Protein AF-A0A150MFR3-F1 (afdb_monomer_lite)

Organism: NCBI:txid153151

Structure (mmCIF, N/CA/C/O backbone):
data_AF-A0A150MFR3-F1
#
_entry.id   AF-A0A150MFR3-F1
#
loop_
_atom_site.group_PDB
_atom_site.id
_atom_site.type_symbol
_atom_site.label_atom_id
_atom_site.label_alt_id
_atom_site.label_comp_id
_atom_site.label_asym_id
_atom_site.label_entity_id
_atom_site.label_seq_id
_atom_site.pdbx_PDB_ins_code
_atom_site.Cartn_x
_atom_site.Cartn_y
_atom_site.Cartn_z
_atom_site.occupancy
_atom_site.B_iso_or_equiv
_atom_site.auth_seq_id
_atom_site.auth_comp_id
_atom_site.auth_asym_id
_atom_site.auth_atom_id
_atom_site.pdbx_PDB_model_num
ATOM 1 N N . MET A 1 1 ? -5.124 -3.026 -8.907 1.00 54.50 1 MET A N 1
ATOM 2 C CA . MET A 1 1 ? -3.839 -2.468 -8.417 1.00 54.50 1 MET A CA 1
ATOM 3 C C . MET A 1 1 ? -4.014 -1.098 -7.757 1.00 54.50 1 MET A C 1
ATOM 5 O O . MET A 1 1 ? -3.173 -0.721 -6.956 1.00 54.50 1 MET A O 1
ATOM 9 N N . GLU A 1 2 ? -5.118 -0.389 -8.023 1.00 63.16 2 GLU A N 1
ATOM 10 C CA . GLU A 1 2 ? -5.407 0.944 -7.464 1.00 63.16 2 GLU A CA 1
ATOM 11 C C . GLU A 1 2 ? -5.747 0.950 -5.961 1.00 63.16 2 GLU A C 1
ATOM 13 O O . GLU A 1 2 ? -5.351 1.873 -5.256 1.00 63.16 2 GLU A O 1
ATOM 18 N N . LEU A 1 3 ? -6.381 -0.109 -5.437 1.00 65.75 3 LEU A N 1
ATOM 19 C CA . LEU A 1 3 ? -6.733 -0.232 -4.009 1.00 65.75 3 LEU A CA 1
ATOM 20 C C . LEU A 1 3 ? -5.518 -0.154 -3.066 1.00 65.75 3 LEU A C 1
ATOM 22 O O . LEU A 1 3 ? -5.577 0.502 -2.033 1.00 65.75 3 LEU A O 1
ATOM 26 N N . LEU A 1 4 ? -4.397 -0.784 -3.431 1.00 63.84 4 LEU A N 1
ATOM 27 C CA . LEU A 1 4 ? -3.191 -0.835 -2.589 1.00 63.84 4 LEU A CA 1
ATOM 28 C C . LEU A 1 4 ? -2.415 0.491 -2.567 1.00 63.84 4 LEU A C 1
ATOM 30 O O . LEU A 1 4 ? -1.733 0.783 -1.586 1.00 63.84 4 LEU A O 1
ATOM 34 N N . LEU A 1 5 ? -2.513 1.272 -3.646 1.00 63.59 5 LEU A N 1
ATOM 35 C CA . LEU A 1 5 ? -1.924 2.609 -3.760 1.00 63.59 5 LEU A CA 1
ATOM 36 C C . LEU A 1 5 ? -2.732 3.626 -2.947 1.00 63.59 5 LEU A C 1
ATOM 38 O O . LEU A 1 5 ? -2.156 4.386 -2.176 1.00 63.59 5 LEU A O 1
ATOM 42 N N . GLN A 1 6 ? -4.062 3.589 -3.067 1.00 65.31 6 GLN A N 1
ATOM 43 C CA . GLN A 1 6 ? -4.971 4.436 -2.286 1.00 65.31 6 GLN A CA 1
ATOM 44 C C . GLN A 1 6 ? -4.884 4.144 -0.779 1.00 65.31 6 GLN A C 1
ATOM 46 O O . GLN A 1 6 ? -4.950 5.063 0.028 1.00 65.31 6 GLN A O 1
ATOM 51 N N . ALA A 1 7 ? -4.659 2.883 -0.398 1.00 66.12 7 ALA A N 1
ATOM 52 C CA . ALA A 1 7 ? -4.471 2.474 0.994 1.00 66.12 7 ALA A CA 1
ATOM 53 C C . ALA A 1 7 ? -3.072 2.795 1.570 1.00 66.12 7 ALA A C 1
ATOM 55 O O . ALA A 1 7 ? -2.800 2.475 2.723 1.00 66.12 7 ALA A O 1
ATOM 56 N N . GLY A 1 8 ? -2.144 3.362 0.783 1.00 68.69 8 GLY A N 1
ATOM 57 C CA . GLY A 1 8 ? -0.776 3.669 1.234 1.00 68.69 8 GLY A CA 1
ATOM 58 C C . GLY A 1 8 ? 0.119 2.445 1.496 1.00 68.69 8 GLY A C 1
ATOM 59 O O . GLY A 1 8 ? 1.258 2.591 1.952 1.00 68.69 8 GLY A O 1
ATOM 60 N N . ILE A 1 9 ? -0.370 1.239 1.183 1.00 70.31 9 ILE A N 1
ATOM 61 C CA . ILE A 1 9 ? 0.334 -0.040 1.366 1.00 70.31 9 ILE A CA 1
ATOM 62 C C . ILE A 1 9 ? 1.477 -0.157 0.350 1.00 70.31 9 ILE A C 1
ATOM 64 O O . ILE A 1 9 ? 2.601 -0.544 0.691 1.00 70.31 9 ILE 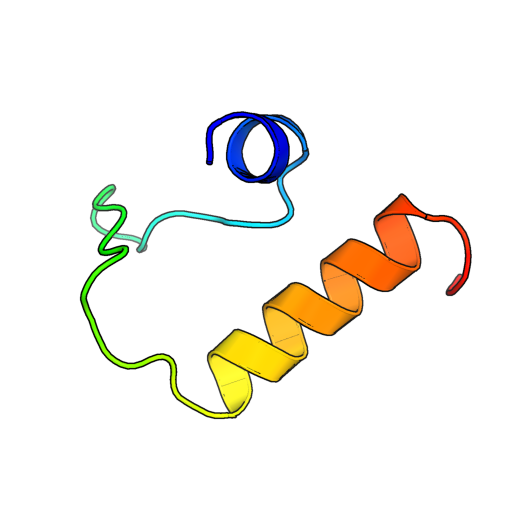A O 1
ATOM 68 N N . MET A 1 10 ? 1.205 0.232 -0.897 1.00 68.44 10 MET A N 1
ATOM 69 C CA . MET A 1 10 ? 2.201 0.353 -1.956 1.00 68.44 10 MET A CA 1
ATOM 70 C C . MET A 1 10 ? 2.557 1.823 -2.172 1.00 68.44 10 MET A C 1
ATOM 72 O O . MET A 1 10 ? 1.704 2.633 -2.518 1.00 68.44 10 MET A O 1
ATOM 76 N N . GLN A 1 11 ? 3.834 2.155 -1.988 1.00 66.56 11 GLN A N 1
ATOM 77 C CA . GLN A 1 11 ? 4.375 3.491 -2.236 1.00 66.56 11 GLN A CA 1
ATOM 78 C C . GLN A 1 11 ? 5.318 3.442 -3.438 1.00 66.56 11 GLN A C 1
ATOM 80 O O . GLN A 1 11 ? 6.092 2.492 -3.588 1.00 66.56 11 GLN A O 1
ATOM 85 N N . GLY A 1 12 ? 5.240 4.463 -4.293 1.00 66.94 12 GLY A N 1
ATOM 86 C CA . GLY A 1 12 ? 6.197 4.673 -5.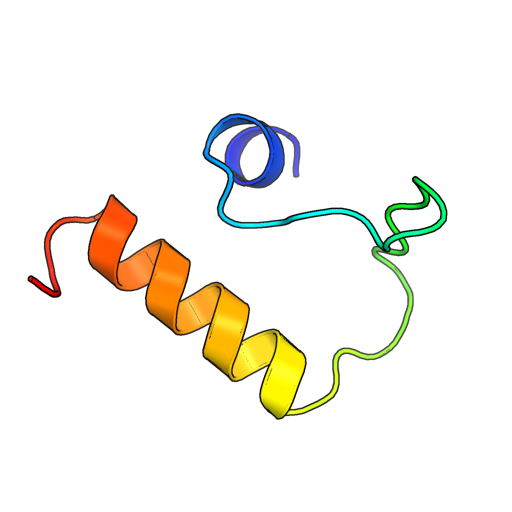376 1.00 66.94 12 GLY A CA 1
ATOM 87 C C . GLY A 1 12 ? 7.610 4.923 -4.845 1.00 66.94 12 GLY A C 1
ATOM 88 O O . GLY A 1 12 ? 7.828 5.172 -3.657 1.00 66.94 12 GLY A O 1
ATOM 89 N N . ARG A 1 13 ? 8.599 4.852 -5.733 1.00 68.56 13 ARG A N 1
ATOM 90 C CA . ARG A 1 13 ? 9.988 5.188 -5.398 1.00 68.56 13 ARG A CA 1
ATOM 91 C C . ARG A 1 13 ? 10.104 6.666 -5.034 1.00 68.56 13 ARG A C 1
ATOM 93 O O . ARG A 1 13 ? 9.267 7.475 -5.422 1.00 68.56 13 ARG A O 1
ATOM 100 N N . LYS A 1 14 ? 11.207 7.050 -4.379 1.00 62.25 14 LYS A N 1
ATOM 101 C CA . LYS A 1 14 ? 11.535 8.470 -4.126 1.00 62.25 14 LYS A CA 1
ATOM 102 C C . LYS A 1 14 ? 11.573 9.325 -5.403 1.00 62.25 14 LYS A C 1
ATOM 104 O O . LYS A 1 14 ? 11.419 10.534 -5.318 1.00 62.25 14 LYS A O 1
ATOM 109 N N . THR A 1 15 ? 11.760 8.701 -6.565 1.00 63.38 15 THR A N 1
ATOM 110 C CA . THR A 1 15 ? 11.719 9.335 -7.891 1.00 63.38 15 THR A CA 1
ATOM 111 C C . THR A 1 15 ? 10.297 9.564 -8.423 1.00 63.38 15 THR A C 1
ATOM 113 O O . THR A 1 15 ? 10.145 10.066 -9.528 1.00 63.38 15 THR A O 1
ATOM 116 N N . GLY A 1 16 ? 9.254 9.195 -7.668 1.00 64.06 16 GLY A N 1
ATOM 117 C CA . GLY A 1 16 ? 7.847 9.312 -8.068 1.00 64.06 16 GLY A CA 1
ATOM 118 C C . GLY A 1 16 ? 7.346 8.165 -8.948 1.00 64.06 16 GLY A C 1
ATOM 119 O O . GLY A 1 16 ? 6.159 8.098 -9.253 1.00 64.06 16 GLY A O 1
ATOM 120 N N . GLU A 1 17 ? 8.221 7.234 -9.331 1.00 67.38 17 GLU A N 1
ATOM 121 C CA . GLU A 1 17 ? 7.869 6.141 -10.232 1.00 67.38 17 GLU A CA 1
ATOM 122 C C . GLU A 1 17 ? 7.387 4.909 -9.458 1.00 67.38 17 GLU A C 1
ATOM 124 O O . GLU A 1 17 ? 8.059 4.398 -8.552 1.00 67.38 17 GLU A O 1
ATOM 129 N N . PHE A 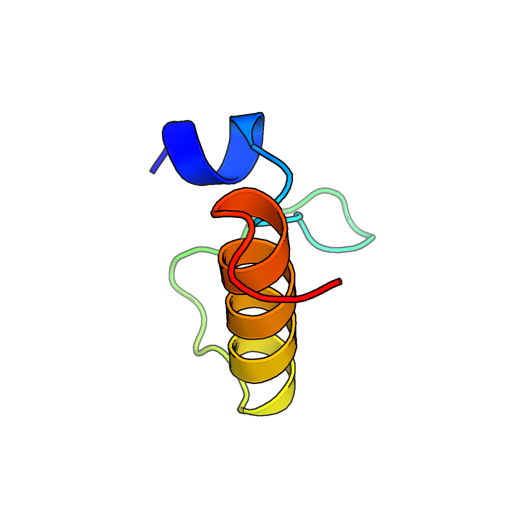1 18 ? 6.206 4.413 -9.823 1.00 69.00 18 PHE A N 1
ATOM 130 C CA . PHE A 1 18 ? 5.718 3.112 -9.390 1.00 69.00 18 PHE A CA 1
ATOM 131 C C . PHE A 1 18 ? 6.097 2.090 -10.464 1.00 69.00 18 PHE A C 1
ATOM 133 O O . PHE A 1 18 ? 5.595 2.154 -11.582 1.00 69.00 18 PHE A O 1
ATOM 140 N N . ALA A 1 19 ? 7.007 1.172 -10.132 1.00 69.75 19 ALA A N 1
ATOM 141 C CA . ALA A 1 19 ? 7.561 0.177 -11.051 1.00 69.75 19 ALA A CA 1
ATOM 142 C C . ALA A 1 19 ? 6.968 -1.224 -10.771 1.00 69.75 19 ALA A C 1
ATOM 144 O O . ALA A 1 19 ? 7.633 -2.065 -10.166 1.00 69.75 19 ALA A O 1
ATOM 145 N N . PRO A 1 20 ? 5.716 -1.515 -11.182 1.00 71.00 20 PRO A N 1
ATOM 146 C CA . PRO A 1 20 ? 5.005 -2.745 -10.812 1.00 71.00 20 PRO A CA 1
ATOM 147 C C . PRO A 1 20 ? 5.571 -4.016 -11.458 1.00 71.00 20 PRO A C 1
ATOM 149 O O . PRO A 1 20 ? 5.227 -5.117 -11.040 1.00 71.00 20 PRO A O 1
ATOM 152 N N . ARG A 1 21 ? 6.389 -3.874 -12.509 1.00 74.38 21 ARG A N 1
ATOM 153 C CA . ARG A 1 21 ? 6.969 -4.994 -13.269 1.00 74.38 21 ARG A CA 1
ATOM 154 C C . ARG A 1 21 ? 8.379 -5.366 -12.819 1.00 74.38 21 ARG A C 1
ATOM 156 O O . ARG A 1 21 ? 8.937 -6.332 -13.327 1.00 74.38 21 ARG A O 1
ATOM 163 N N . GLU A 1 22 ? 8.966 -4.594 -11.911 1.00 76.25 22 GLU A N 1
ATOM 164 C CA . GLU A 1 22 ? 10.318 -4.850 -11.438 1.00 76.25 22 GLU A CA 1
ATOM 165 C C . GLU A 1 22 ? 10.307 -5.873 -10.291 1.00 76.25 22 GLU A C 1
ATOM 167 O O . GLU A 1 22 ? 9.404 -5.833 -9.448 1.00 76.25 22 GLU A O 1
ATOM 172 N N . PRO A 1 23 ? 11.288 -6.793 -10.221 1.00 70.62 23 PRO A N 1
ATOM 173 C CA . PRO A 1 23 ? 11.371 -7.750 -9.128 1.00 70.62 23 PRO A CA 1
ATOM 174 C C . PRO A 1 23 ? 11.448 -7.050 -7.766 1.00 70.62 23 PRO A C 1
ATOM 176 O O . PRO A 1 23 ? 12.345 -6.249 -7.496 1.00 70.62 23 PRO A O 1
ATOM 179 N N . ALA A 1 24 ? 10.517 -7.380 -6.873 1.00 74.88 24 ALA A N 1
ATOM 180 C CA . ALA A 1 24 ? 10.575 -6.919 -5.495 1.00 74.88 24 ALA A CA 1
ATOM 181 C C . ALA A 1 24 ? 11.669 -7.686 -4.734 1.00 74.88 24 ALA A C 1
ATOM 183 O O . ALA A 1 24 ? 11.687 -8.917 -4.716 1.00 74.88 24 ALA A O 1
ATOM 184 N N . ASN A 1 25 ? 12.575 -6.963 -4.071 1.00 82.56 25 ASN A N 1
ATOM 185 C CA . ASN A 1 25 ? 13.515 -7.574 -3.134 1.00 82.56 25 ASN A CA 1
ATOM 186 C C . ASN A 1 25 ? 12.786 -7.980 -1.832 1.00 82.56 25 ASN A C 1
ATOM 188 O O . ASN A 1 25 ? 11.687 -7.500 -1.540 1.00 82.56 25 ASN A O 1
ATOM 192 N N . ARG A 1 26 ? 13.393 -8.863 -1.026 1.00 85.56 26 ARG A N 1
ATOM 193 C CA . ARG A 1 26 ? 12.784 -9.347 0.232 1.00 85.56 26 ARG A CA 1
ATOM 194 C C . ARG A 1 26 ? 12.397 -8.205 1.177 1.00 85.56 26 ARG A C 1
ATOM 196 O O . ARG A 1 26 ? 11.349 -8.273 1.810 1.00 85.56 26 ARG A O 1
ATOM 203 N N . SER A 1 27 ? 13.200 -7.144 1.224 1.00 82.25 27 SER A N 1
ATOM 204 C CA . SER A 1 27 ? 12.942 -5.958 2.046 1.00 82.25 27 SER A CA 1
ATOM 205 C C . SER A 1 27 ? 11.694 -5.192 1.591 1.00 82.25 27 SER A C 1
ATOM 207 O O . SER A 1 27 ? 10.913 -4.739 2.423 1.00 82.25 27 SER A O 1
ATOM 209 N N . HIS A 1 28 ? 11.455 -5.092 0.280 1.00 80.69 28 HIS A N 1
ATOM 210 C CA . HIS A 1 28 ? 10.243 -4.499 -0.283 1.00 80.69 28 HIS A CA 1
ATOM 211 C C . HIS A 1 28 ? 9.011 -5.327 0.078 1.00 80.69 28 HIS A C 1
ATOM 213 O O . HIS A 1 28 ? 8.004 -4.758 0.493 1.00 80.69 28 HIS A O 1
ATOM 219 N N . ILE A 1 29 ? 9.098 -6.658 -0.018 1.00 84.12 29 ILE A N 1
ATOM 220 C CA . ILE A 1 29 ? 7.989 -7.546 0.353 1.00 84.12 29 ILE A CA 1
ATOM 221 C C . ILE A 1 29 ? 7.679 -7.435 1.851 1.00 84.12 29 ILE A C 1
ATOM 223 O O . ILE A 1 29 ? 6.516 -7.289 2.215 1.00 84.12 29 ILE A O 1
ATOM 227 N N . ALA A 1 30 ? 8.698 -7.428 2.716 1.00 87.12 30 ALA A N 1
ATOM 228 C CA . ALA A 1 30 ? 8.515 -7.270 4.159 1.00 87.12 30 ALA A CA 1
ATOM 229 C C . ALA A 1 30 ? 7.841 -5.933 4.520 1.00 87.12 30 ALA A C 1
ATOM 231 O O . ALA A 1 30 ? 6.925 -5.905 5.339 1.00 87.12 30 ALA A O 1
ATOM 232 N N . ALA A 1 31 ? 8.235 -4.834 3.869 1.00 86.31 31 ALA A N 1
ATOM 233 C CA . ALA A 1 31 ? 7.617 -3.527 4.086 1.00 86.31 31 ALA A CA 1
ATOM 234 C C . ALA A 1 31 ? 6.144 -3.488 3.642 1.00 86.31 31 ALA A C 1
ATOM 236 O O . ALA A 1 31 ? 5.310 -2.913 4.341 1.00 86.31 31 ALA A O 1
ATOM 237 N N . ILE A 1 32 ? 5.817 -4.105 2.500 1.00 85.62 32 ILE A N 1
ATOM 238 C CA . ILE A 1 32 ? 4.433 -4.226 2.016 1.00 85.62 32 ILE A CA 1
ATOM 239 C C . ILE A 1 32 ? 3.602 -5.058 2.997 1.00 85.62 32 ILE A C 1
ATOM 241 O O . ILE A 1 32 ? 2.507 -4.640 3.366 1.00 85.62 32 ILE A O 1
ATOM 245 N N . LEU A 1 33 ? 4.131 -6.197 3.453 1.00 87.12 33 LEU A N 1
ATOM 246 C CA . LEU A 1 33 ? 3.439 -7.083 4.386 1.00 87.12 33 LEU A CA 1
ATOM 247 C C . LEU A 1 33 ? 3.171 -6.396 5.728 1.00 87.12 33 LEU A C 1
ATOM 249 O O . LEU A 1 33 ? 2.060 -6.476 6.236 1.00 87.12 33 LEU A O 1
ATOM 253 N N . ASN A 1 34 ? 4.153 -5.668 6.265 1.00 88.06 34 ASN A N 1
ATOM 254 C CA . ASN A 1 34 ? 3.989 -4.914 7.505 1.00 88.06 34 ASN A CA 1
ATOM 255 C C . ASN A 1 34 ? 2.856 -3.882 7.399 1.00 88.06 34 ASN A C 1
ATOM 257 O O . ASN A 1 34 ? 1.966 -3.842 8.241 1.00 88.06 34 ASN A O 1
ATOM 261 N N . ARG A 1 35 ? 2.846 -3.086 6.321 1.00 86.00 35 ARG A N 1
ATOM 262 C CA . ARG A 1 35 ? 1.793 -2.084 6.081 1.00 86.00 35 ARG A CA 1
ATOM 263 C C . ARG A 1 35 ? 0.427 -2.724 5.877 1.00 86.00 35 ARG A C 1
ATOM 265 O O . ARG A 1 35 ? -0.561 -2.189 6.358 1.00 86.00 35 ARG A O 1
ATOM 272 N N . PHE A 1 36 ? 0.374 -3.852 5.172 1.00 87.44 36 PHE A N 1
ATOM 273 C CA . PHE A 1 36 ? -0.866 -4.593 4.975 1.00 87.44 36 PHE A CA 1
ATOM 274 C C . PHE A 1 36 ? -1.436 -5.085 6.307 1.00 87.44 36 PHE A C 1
ATOM 276 O O . PHE A 1 36 ? -2.610 -4.863 6.569 1.00 87.44 36 PHE A O 1
ATOM 283 N N . LEU A 1 37 ? -0.611 -5.701 7.156 1.00 89.31 37 LEU A N 1
ATOM 284 C CA . LEU A 1 37 ? -1.045 -6.237 8.447 1.00 89.31 37 LEU A CA 1
ATOM 285 C C . LEU A 1 37 ? -1.508 -5.142 9.419 1.00 89.31 37 LEU A C 1
ATOM 287 O O . LEU A 1 37 ? -2.493 -5.353 10.116 1.00 89.31 37 LEU A O 1
ATOM 291 N N . VAL A 1 38 ? -0.865 -3.969 9.412 1.00 87.38 38 VAL A N 1
ATOM 292 C CA . VAL A 1 38 ? -1.355 -2.783 10.141 1.00 87.38 38 VAL A CA 1
ATOM 293 C C . VAL A 1 38 ? -2.677 -2.279 9.552 1.00 87.38 38 VAL A C 1
ATOM 295 O O . VAL A 1 38 ? -3.608 -1.982 10.287 1.00 87.38 38 VAL A O 1
ATOM 298 N N . PHE A 1 39 ? -2.804 -2.218 8.222 1.00 86.69 39 PHE A N 1
ATOM 299 C CA . PHE A 1 39 ? -4.033 -1.760 7.560 1.00 86.69 39 PHE A CA 1
ATOM 300 C C . PHE A 1 39 ? -5.249 -2.647 7.864 1.00 86.69 39 PHE A C 1
ATOM 302 O O . PHE A 1 39 ? -6.361 -2.137 7.970 1.00 86.69 39 PHE A O 1
ATOM 309 N N . VAL A 1 40 ? -5.049 -3.961 8.000 1.00 91.06 40 VAL A N 1
ATOM 310 C CA . VAL A 1 40 ? -6.119 -4.902 8.372 1.00 91.06 40 VAL A CA 1
ATOM 311 C C . VAL A 1 40 ? -6.267 -5.091 9.888 1.00 91.06 40 VAL A C 1
ATOM 313 O O . VAL A 1 40 ? -6.985 -5.995 10.301 1.00 91.06 40 VAL A O 1
ATOM 316 N N . ASP A 1 41 ? -5.597 -4.265 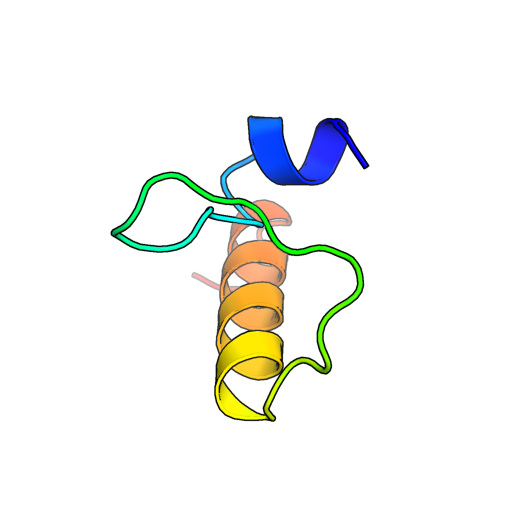10.699 1.00 86.81 41 ASP A N 1
ATOM 317 C CA . ASP A 1 41 ? -5.659 -4.274 12.171 1.00 86.81 41 ASP A CA 1
ATOM 318 C 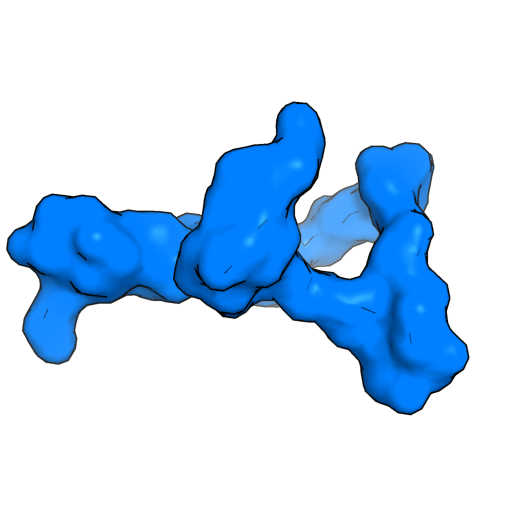C . ASP A 1 41 ? -5.216 -5.611 12.812 1.00 86.81 41 ASP A C 1
ATOM 320 O O . ASP A 1 41 ? -5.669 -6.022 13.878 1.00 86.81 41 ASP A O 1
ATOM 324 N N . TYR A 1 42 ? -4.307 -6.326 12.138 1.00 90.12 42 TYR A N 1
ATOM 325 C CA . TYR A 1 42 ? -3.674 -7.561 12.625 1.00 90.12 42 TYR A CA 1
ATOM 326 C C . TYR A 1 42 ? -2.324 -7.309 13.322 1.00 90.12 42 TYR A C 1
ATOM 328 O O . TYR A 1 42 ? -1.705 -8.249 13.826 1.00 90.12 42 TYR A O 1
ATOM 336 N N . MET A 1 43 ? -1.843 -6.064 13.330 1.00 76.62 43 MET A N 1
ATOM 337 C CA . MET A 1 43 ? -0.624 -5.623 14.013 1.00 76.62 43 MET A CA 1
ATOM 338 C C . MET A 1 43 ? -0.833 -4.212 14.568 1.00 76.62 43 MET A C 1
ATOM 340 O O . MET A 1 43 ? -1.370 -3.368 13.854 1.00 76.62 43 MET A O 1
ATOM 344 N N . ASN A 1 44 ? -0.381 -3.979 15.805 1.00 68.44 44 ASN A N 1
ATOM 345 C CA . ASN A 1 44 ? -0.519 -2.720 16.546 1.00 68.44 44 ASN A CA 1
ATOM 346 C C . ASN A 1 44 ? 0.838 -2.020 16.690 1.00 68.44 44 ASN A C 1
ATO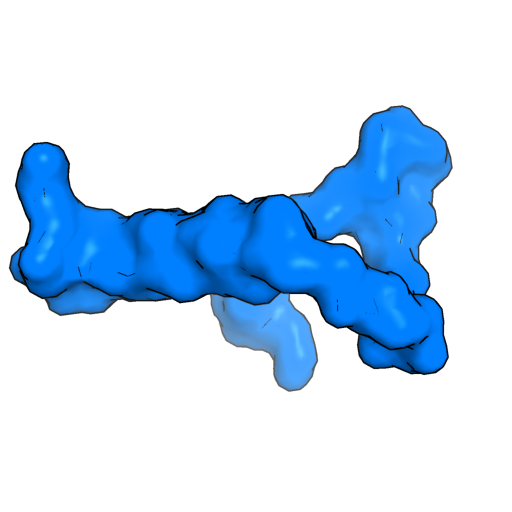M 348 O O . ASN A 1 44 ? 1.789 -2.711 17.129 1.00 68.44 44 ASN A O 1
#

InterPro domains:
  IPR001119 S-layer homology domain [PF00395] (1-28)
  IPR001119 S-layer homology domain [PS51272] (1-44)

Secondary structure (DSSP, 8-state):
-HHHHHTTSS---TTS---TTSPPPHHHHHHHHHHHHHHTTS--

Sequence (44 aa):
MELLLQAGIMQGRKTGEFAPREPANRSHIAAILNRFLVFVDYMN

Radius of gyration: 10.92 Å; chains: 1; bounding box: 20×19×30 Å

Foldseek 3Di:
DVVCVVLVLDDADPVRDDDPPDDDDPVNVVSSVVSVCVSVVVDD

pLDDT: mean 75.32, std 10.01, range [54.5, 91.06]